Protein AF-A0A314XG17-F1 (afdb_monomer)

Foldseek 3Di:
DVPVVVVVVVVVVVVVVVVVVVVVVVVVVVVCVVVPDPVVVVLVVLLQQFEPDDPVFAADHLVVLLVLQQVLLLQLVVQLVVVVVPPVVCVVVDPVVSVVSNVVSVVVSQVVQCVVCVRGSHNGHDLDLVSNVVSCVVPPDNSVVSSVSSVVSNVVSD

InterPro domains:
  IPR000425 Major intrinsic protein [PF00230] (53-156)
  IPR000425 Major intrinsic protein [PR00783] (68-86)
  IPR000425 Major intrinsic protein [PR00783] (109-131)
  IPR000425 Major intrinsic protein [PR00783] (148-158)
  IPR023271 Aquaporin-like [G3DSA:1.20.1080.10] (22-158)
  IPR023271 Aquaporin-like [SSF81338] (53-157)

Structure (mmCIF, N/CA/C/O backbone):
data_AF-A0A314XG17-F1
#
_entry.id   AF-A0A314XG17-F1
#
loop_
_atom_site.group_PDB
_atom_site.id
_atom_site.type_symbol
_atom_site.label_atom_id
_atom_site.label_alt_id
_atom_site.label_comp_id
_atom_site.label_asym_id
_atom_site.label_entity_id
_atom_site.label_seq_id
_atom_site.pdbx_PDB_ins_code
_atom_site.Cartn_x
_atom_site.Cartn_y
_atom_site.Cartn_z
_atom_site.occupancy
_atom_site.B_iso_or_equiv
_atom_site.auth_seq_id
_atom_site.auth_comp_id
_atom_site.auth_asym_id
_atom_site.auth_atom_id
_atom_site.pdbx_PDB_model_num
ATOM 1 N N . MET A 1 1 ? -15.226 54.370 8.246 1.00 57.72 1 MET A N 1
ATOM 2 C CA . MET A 1 1 ? -13.872 54.379 7.626 1.00 57.72 1 MET A CA 1
ATOM 3 C C . MET A 1 1 ? -12.882 53.349 8.201 1.00 57.72 1 MET A C 1
ATOM 5 O O . MET A 1 1 ? -11.879 53.094 7.543 1.00 57.72 1 MET A O 1
ATOM 9 N N . GLY A 1 2 ? -13.112 52.751 9.382 1.00 61.50 2 GLY A N 1
ATOM 10 C CA . GLY A 1 2 ? -12.204 51.736 9.958 1.00 61.50 2 GLY A CA 1
ATOM 11 C C . GLY A 1 2 ? -12.336 50.327 9.358 1.00 61.50 2 GLY A C 1
ATOM 12 O O . GLY A 1 2 ? -11.349 49.608 9.240 1.00 61.50 2 GLY A O 1
ATOM 13 N N . GLU A 1 3 ? -13.529 49.954 8.896 1.00 59.06 3 GLU A N 1
ATOM 14 C CA . GLU A 1 3 ? -13.837 48.573 8.493 1.00 59.06 3 GLU A CA 1
ATOM 15 C C . GLU A 1 3 ? -13.207 48.143 7.154 1.00 59.06 3 GLU A C 1
ATOM 17 O O . GLU A 1 3 ? -12.687 47.032 7.040 1.00 59.06 3 GLU A O 1
ATOM 22 N N . CYS A 1 4 ? -13.118 49.048 6.167 1.00 58.78 4 CYS A N 1
ATOM 23 C CA . CYS A 1 4 ? -12.371 48.790 4.925 1.00 58.78 4 CYS A CA 1
ATOM 24 C C . CYS A 1 4 ? -10.863 48.617 5.160 1.00 58.78 4 CYS A C 1
ATOM 26 O O . CYS A 1 4 ? -10.203 47.883 4.425 1.00 58.78 4 CYS A O 1
ATOM 28 N N . ARG A 1 5 ? -10.306 49.267 6.191 1.00 63.91 5 ARG A N 1
ATOM 29 C CA . ARG A 1 5 ? -8.872 49.195 6.500 1.00 63.91 5 ARG A CA 1
ATOM 30 C C . ARG A 1 5 ? -8.502 47.835 7.094 1.00 63.91 5 ARG A C 1
ATOM 32 O O . ARG A 1 5 ? -7.506 47.255 6.679 1.00 63.91 5 ARG A O 1
ATOM 39 N N . ASN A 1 6 ? -9.345 47.288 7.973 1.00 64.31 6 ASN A N 1
ATOM 40 C CA . ASN A 1 6 ? -9.143 45.947 8.530 1.00 64.31 6 ASN A CA 1
ATOM 41 C C . ASN A 1 6 ? -9.296 44.846 7.477 1.00 64.31 6 ASN A C 1
ATOM 43 O O . ASN A 1 6 ? -8.467 43.940 7.432 1.00 64.31 6 ASN A O 1
ATOM 47 N N . LYS A 1 7 ? -10.279 44.944 6.570 1.00 68.50 7 LYS A N 1
ATOM 48 C CA . LYS A 1 7 ? -10.400 43.972 5.469 1.00 68.50 7 LYS A CA 1
ATOM 49 C C . LYS A 1 7 ? -9.157 43.984 4.573 1.00 68.50 7 LYS A C 1
ATOM 51 O O . LYS A 1 7 ? -8.626 42.920 4.280 1.00 68.50 7 LYS A O 1
ATOM 56 N N . ALA A 1 8 ? -8.625 45.156 4.224 1.00 69.81 8 ALA A N 1
ATOM 57 C CA . ALA A 1 8 ? -7.402 45.260 3.423 1.00 69.81 8 ALA A CA 1
ATOM 58 C C . ALA A 1 8 ? -6.159 44.660 4.117 1.00 69.81 8 ALA A C 1
ATOM 60 O O . ALA A 1 8 ? -5.313 44.062 3.452 1.00 69.81 8 ALA A O 1
ATOM 61 N N . VAL A 1 9 ? -6.053 44.781 5.446 1.00 72.81 9 VAL A N 1
ATOM 62 C CA . VAL A 1 9 ? -4.971 44.156 6.229 1.00 72.81 9 VAL A CA 1
ATOM 63 C C . VAL A 1 9 ? -5.108 42.632 6.246 1.00 72.81 9 VAL A C 1
ATOM 65 O O . VAL A 1 9 ? -4.115 41.948 6.019 1.00 72.81 9 VAL A O 1
ATOM 68 N N . HIS A 1 10 ? -6.318 42.093 6.425 1.00 70.56 10 HIS A N 1
ATOM 69 C CA . HIS A 1 10 ? -6.558 40.645 6.365 1.00 70.56 10 HIS A CA 1
ATOM 70 C C . HIS A 1 10 ? -6.290 40.053 4.976 1.00 70.56 10 HIS A C 1
ATOM 72 O O . HIS A 1 10 ? -5.656 39.005 4.882 1.00 70.56 10 HIS A O 1
ATOM 78 N N . TYR A 1 11 ? -6.692 40.742 3.903 1.00 70.12 11 TYR A N 1
ATOM 79 C CA . TYR A 1 11 ? -6.377 40.323 2.533 1.00 70.12 11 TYR A CA 1
ATOM 80 C C . TYR A 1 11 ? -4.865 40.316 2.274 1.00 70.12 11 TYR A C 1
ATOM 82 O O . TYR A 1 11 ? -4.337 39.335 1.755 1.00 70.12 11 TYR A O 1
ATOM 90 N N . ARG A 1 12 ? -4.138 41.355 2.710 1.00 74.75 12 ARG A N 1
ATOM 91 C CA . ARG A 1 12 ? -2.673 41.381 2.588 1.00 74.75 12 ARG A CA 1
ATOM 92 C C . ARG A 1 12 ? -1.973 40.331 3.442 1.00 74.75 12 ARG A C 1
ATOM 94 O O . ARG A 1 12 ? -0.972 39.786 2.989 1.00 74.75 12 ARG A O 1
ATOM 101 N N . LEU A 1 13 ? -2.477 40.027 4.639 1.00 78.31 13 LEU A N 1
ATOM 102 C CA . LEU A 1 13 ? -1.941 38.927 5.442 1.00 78.31 13 LEU A CA 1
ATOM 103 C C . LEU A 1 13 ? -2.142 37.580 4.739 1.00 78.31 13 LEU A C 1
ATOM 105 O O . LEU A 1 13 ? -1.210 36.786 4.708 1.00 78.31 13 LEU A O 1
ATOM 109 N N . GLY A 1 14 ? -3.315 37.349 4.141 1.00 76.44 14 GLY A N 1
ATOM 110 C CA . GLY A 1 14 ? -3.610 36.134 3.381 1.00 76.44 14 GLY A CA 1
ATOM 111 C C . GLY A 1 14 ? -2.697 35.956 2.167 1.00 76.44 14 GLY A C 1
ATOM 112 O O . GLY A 1 14 ? -2.118 34.890 1.991 1.00 76.44 14 GLY A O 1
ATOM 113 N N . GLU A 1 15 ? -2.483 37.006 1.369 1.00 78.19 15 GLU A N 1
ATOM 114 C CA . GLU A 1 15 ? -1.559 36.932 0.227 1.00 78.19 15 GLU A CA 1
ATOM 115 C C . GLU A 1 15 ? -0.105 36.697 0.647 1.00 78.19 15 GLU A C 1
ATOM 117 O O . GLU A 1 15 ? 0.629 35.970 -0.023 1.00 78.19 15 GLU A O 1
ATOM 122 N N . VAL A 1 16 ? 0.324 37.297 1.762 1.00 79.38 16 VAL A N 1
ATOM 123 C CA . VAL A 1 16 ? 1.654 37.052 2.328 1.00 79.38 16 VAL A CA 1
ATOM 124 C C . VAL A 1 16 ? 1.761 35.603 2.798 1.00 79.38 16 VAL A C 1
ATOM 126 O O . VAL A 1 16 ? 2.738 34.947 2.450 1.00 79.38 16 VAL A O 1
ATOM 129 N N . LEU A 1 17 ? 0.754 35.079 3.500 1.00 81.62 17 LEU A N 1
ATOM 130 C CA . LEU A 1 17 ? 0.714 33.694 3.973 1.00 81.62 17 LEU A CA 1
ATOM 131 C C . LEU A 1 17 ? 0.808 32.697 2.809 1.00 81.62 17 LEU A C 1
ATOM 133 O O . LEU A 1 17 ? 1.701 31.857 2.798 1.00 81.62 17 LEU A O 1
ATOM 137 N N . VAL A 1 18 ? -0.022 32.865 1.776 1.00 80.31 18 VAL A N 1
ATOM 138 C CA . VAL A 1 18 ? -0.019 32.010 0.577 1.00 80.31 18 VAL A CA 1
ATOM 139 C C . VAL A 1 18 ? 1.314 32.110 -0.170 1.00 80.31 18 VAL A C 1
ATOM 141 O O . VAL A 1 18 ? 1.832 31.121 -0.687 1.00 80.31 18 VAL A O 1
ATOM 144 N N . ARG A 1 19 ? 1.927 33.298 -0.221 1.00 85.88 19 ARG A N 1
ATOM 145 C CA . ARG A 1 19 ? 3.251 33.470 -0.830 1.00 85.88 19 ARG A CA 1
ATOM 146 C C . ARG A 1 19 ? 4.352 32.771 -0.030 1.00 85.88 19 ARG A C 1
ATOM 148 O O . ARG A 1 19 ? 5.254 32.212 -0.649 1.00 85.88 19 ARG A O 1
ATOM 155 N N . TRP A 1 20 ? 4.263 32.754 1.299 1.00 79.56 20 TRP A N 1
ATOM 156 C CA . TRP A 1 20 ? 5.165 31.984 2.158 1.00 79.56 20 TRP A CA 1
ATOM 157 C C . TRP A 1 20 ? 4.967 30.478 2.001 1.00 79.56 20 TRP A C 1
ATOM 159 O O . TRP A 1 20 ? 5.954 29.772 1.829 1.00 79.56 20 TRP A O 1
ATOM 169 N N . GLU A 1 21 ? 3.731 29.982 1.967 1.00 86.25 21 GLU A N 1
ATOM 170 C CA . GLU A 1 21 ? 3.447 28.558 1.730 1.00 86.25 21 GLU A CA 1
ATOM 171 C C . GLU A 1 21 ? 4.006 28.091 0.381 1.00 86.25 21 GLU A C 1
ATOM 173 O O . GLU A 1 21 ? 4.706 27.081 0.305 1.00 86.25 21 GLU A O 1
ATOM 178 N N . ASN A 1 22 ? 3.799 28.881 -0.676 1.00 83.50 22 ASN A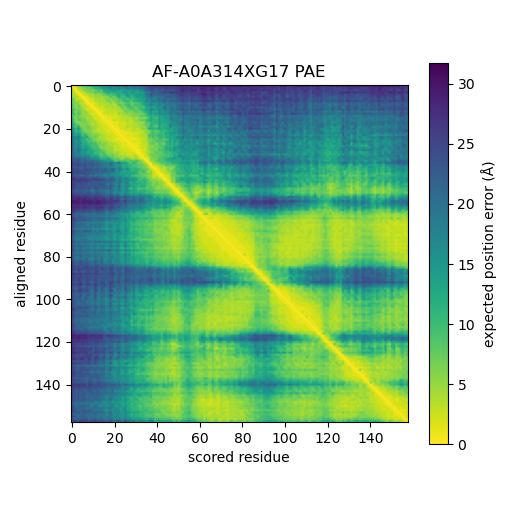 N 1
ATOM 179 C CA . ASN A 1 22 ? 4.333 28.588 -2.005 1.00 83.50 22 ASN A CA 1
ATOM 180 C C . ASN A 1 22 ? 5.867 28.673 -2.062 1.00 83.50 22 ASN A C 1
ATOM 182 O O . ASN A 1 22 ? 6.508 27.888 -2.762 1.00 83.50 22 ASN A O 1
ATOM 186 N N . ALA A 1 23 ? 6.476 29.617 -1.342 1.00 86.56 23 ALA A N 1
ATOM 187 C CA . ALA A 1 23 ? 7.928 29.738 -1.265 1.00 86.56 23 ALA A CA 1
ATOM 188 C C . ALA A 1 23 ? 8.549 28.554 -0.514 1.00 86.56 23 ALA A C 1
ATOM 190 O O . ALA A 1 23 ? 9.529 27.985 -0.991 1.00 86.56 23 ALA A O 1
ATOM 191 N N . LEU A 1 24 ? 7.946 28.144 0.605 1.00 89.00 24 LEU A N 1
ATOM 192 C CA . LEU A 1 24 ? 8.356 26.966 1.361 1.00 89.00 24 LEU A CA 1
ATOM 193 C C . LEU A 1 24 ? 8.219 25.708 0.505 1.00 89.00 24 LEU A C 1
ATOM 195 O O . LEU A 1 24 ? 9.186 24.968 0.387 1.00 89.00 24 LEU A O 1
ATOM 199 N N . ALA A 1 25 ? 7.085 25.500 -0.170 1.00 82.19 25 ALA A N 1
ATOM 200 C CA . ALA A 1 25 ? 6.884 24.355 -1.060 1.00 82.19 25 ALA A CA 1
ATOM 201 C C . ALA A 1 25 ? 7.957 24.270 -2.160 1.00 82.19 25 ALA A C 1
ATOM 203 O O . ALA A 1 25 ? 8.502 23.200 -2.420 1.00 82.19 25 ALA A O 1
ATOM 204 N N . ARG A 1 26 ? 8.320 25.405 -2.771 1.00 86.06 26 ARG A N 1
ATOM 205 C CA . ARG A 1 26 ? 9.393 25.464 -3.777 1.00 86.06 26 ARG A CA 1
ATOM 206 C C . ARG A 1 26 ? 10.763 25.152 -3.190 1.00 86.06 26 ARG A C 1
ATOM 208 O O . ARG A 1 26 ? 11.532 24.427 -3.816 1.00 86.06 26 ARG A O 1
ATOM 215 N N . LEU A 1 27 ? 11.060 25.676 -2.001 1.00 89.75 27 LEU A N 1
ATOM 216 C CA . LEU A 1 27 ? 12.308 25.382 -1.302 1.00 89.75 27 LEU A CA 1
ATOM 217 C C . LEU A 1 27 ? 12.402 23.895 -0.950 1.00 89.75 27 LEU A C 1
ATOM 219 O O . LEU A 1 27 ? 13.446 23.292 -1.162 1.00 89.75 27 LEU A O 1
ATOM 223 N N . TRP A 1 28 ? 11.305 23.299 -0.479 1.00 78.81 28 TRP A N 1
ATOM 224 C CA . TRP A 1 28 ? 11.221 21.876 -0.165 1.00 78.81 28 TRP A CA 1
ATOM 225 C C . TRP A 1 28 ? 11.464 20.998 -1.391 1.00 78.81 28 TRP A C 1
ATOM 227 O O . TRP A 1 28 ? 12.253 20.065 -1.310 1.00 78.81 28 TRP A O 1
ATOM 237 N N . VAL A 1 29 ? 10.852 21.312 -2.537 1.00 81.06 29 VAL A N 1
ATOM 238 C CA . VAL A 1 29 ? 11.076 20.567 -3.789 1.00 81.06 29 VAL A CA 1
ATOM 239 C C . VAL A 1 29 ? 12.539 20.652 -4.222 1.00 81.06 29 VAL A C 1
ATOM 241 O O . VAL A 1 29 ? 13.145 19.633 -4.542 1.00 81.06 29 VAL A O 1
ATOM 244 N N . LEU A 1 30 ? 13.134 21.846 -4.178 1.00 82.44 30 LEU A N 1
ATOM 245 C CA . LEU A 1 30 ? 14.546 22.031 -4.519 1.00 82.44 30 LEU A CA 1
ATOM 246 C C . LEU A 1 30 ? 15.470 21.277 -3.558 1.00 82.44 30 LEU A C 1
ATOM 248 O O . LEU A 1 30 ? 16.426 20.658 -4.010 1.00 82.44 30 LEU A O 1
ATOM 252 N N . LEU A 1 31 ? 15.163 21.283 -2.258 1.00 81.19 31 LEU A N 1
ATO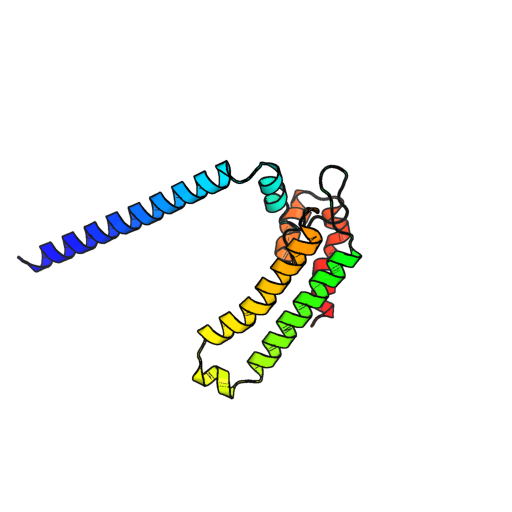M 253 C CA . LEU A 1 31 ? 15.917 20.549 -1.243 1.00 81.19 31 LEU A CA 1
ATOM 254 C C . LEU A 1 31 ? 15.826 19.031 -1.454 1.00 81.19 31 LEU A C 1
ATOM 256 O O . LEU A 1 31 ? 16.809 18.319 -1.285 1.00 81.19 31 LEU A O 1
ATOM 260 N N . ILE A 1 32 ? 14.654 18.527 -1.845 1.00 75.12 32 ILE A N 1
ATOM 261 C CA . ILE A 1 32 ? 14.477 17.113 -2.176 1.00 75.12 32 ILE A CA 1
ATOM 262 C C . ILE A 1 32 ? 15.325 16.768 -3.399 1.00 75.12 32 ILE A C 1
ATOM 264 O O . ILE A 1 32 ? 16.086 15.818 -3.328 1.00 75.12 32 ILE A O 1
ATOM 268 N N . HIS A 1 33 ? 15.289 17.554 -4.476 1.00 72.12 33 HIS A N 1
ATOM 269 C CA . HIS A 1 33 ? 16.107 17.266 -5.661 1.00 72.12 33 HIS A CA 1
ATOM 270 C C . HIS A 1 33 ? 17.620 17.373 -5.417 1.00 72.12 33 HIS A C 1
ATOM 272 O O . HIS A 1 33 ? 18.387 16.699 -6.097 1.00 72.12 33 HIS A O 1
ATOM 278 N N . THR A 1 34 ? 18.077 18.194 -4.467 1.00 77.88 34 THR A N 1
ATOM 279 C CA . THR A 1 34 ? 19.511 18.284 -4.141 1.00 77.88 34 THR A CA 1
ATOM 280 C C . THR A 1 34 ? 19.983 17.182 -3.194 1.00 77.88 34 THR A C 1
ATOM 282 O O . THR A 1 34 ? 21.149 16.797 -3.257 1.00 77.88 34 THR A O 1
ATOM 285 N N . LEU A 1 35 ? 19.108 16.673 -2.320 1.00 72.56 35 LEU A N 1
ATOM 286 C CA . LEU A 1 35 ? 19.426 15.609 -1.361 1.00 72.56 35 LEU A CA 1
ATOM 287 C C . LEU A 1 35 ? 19.134 14.198 -1.897 1.00 72.56 35 LEU A C 1
ATOM 289 O O . LEU A 1 35 ? 19.723 13.228 -1.421 1.00 72.56 35 LEU A O 1
ATOM 293 N N . LEU A 1 36 ? 18.222 14.068 -2.861 1.00 68.38 36 LEU A N 1
ATOM 294 C CA . LEU A 1 36 ? 17.766 12.799 -3.416 1.00 68.38 36 LEU A CA 1
ATOM 295 C C . LEU A 1 36 ? 18.582 12.456 -4.671 1.00 68.38 36 LEU A C 1
ATOM 297 O O . LEU A 1 36 ? 18.447 13.089 -5.713 1.00 68.38 36 LEU A O 1
ATOM 301 N N . SER A 1 37 ? 19.442 11.442 -4.576 1.00 63.56 37 SER A N 1
ATOM 302 C CA . SER A 1 37 ? 20.214 10.932 -5.714 1.00 63.56 37 SER A CA 1
ATOM 303 C C . SER A 1 37 ? 19.305 10.367 -6.819 1.00 63.56 37 SER A C 1
ATOM 305 O O . SER A 1 37 ? 18.218 9.855 -6.540 1.00 63.56 37 SER A O 1
ATOM 307 N N . HIS A 1 38 ? 19.763 10.393 -8.079 1.00 62.66 38 HIS A N 1
ATOM 308 C CA . HIS A 1 38 ? 19.018 9.863 -9.238 1.00 62.66 38 HIS A CA 1
ATOM 309 C C . HIS A 1 38 ? 18.516 8.411 -9.057 1.00 62.66 38 HIS A C 1
ATOM 311 O O . HIS A 1 38 ? 17.495 8.031 -9.634 1.00 62.66 38 HIS A O 1
ATOM 317 N N . ASP A 1 39 ? 19.182 7.607 -8.221 1.00 60.84 39 ASP A N 1
ATOM 318 C CA . ASP A 1 39 ? 18.759 6.245 -7.873 1.00 60.84 39 ASP A CA 1
ATOM 319 C C . ASP A 1 39 ? 17.416 6.185 -7.135 1.00 60.84 39 ASP A C 1
ATOM 321 O O . ASP A 1 39 ? 16.644 5.240 -7.304 1.00 60.84 39 ASP A O 1
ATOM 325 N N . LEU A 1 40 ? 17.116 7.179 -6.301 1.00 65.88 40 LEU A N 1
ATOM 326 C CA . LEU A 1 40 ? 15.862 7.236 -5.556 1.00 65.88 40 LEU A CA 1
ATOM 327 C C . LEU A 1 40 ? 14.717 7.733 -6.442 1.00 65.88 40 LEU A C 1
ATOM 329 O O . LEU A 1 40 ? 13.623 7.180 -6.357 1.00 65.88 40 LEU A O 1
ATOM 333 N N . GLU A 1 41 ? 14.969 8.679 -7.352 1.00 63.25 41 GLU A N 1
ATOM 334 C CA . GLU A 1 41 ? 13.970 9.110 -8.340 1.00 63.25 41 GLU A CA 1
ATOM 335 C C . GLU A 1 41 ? 13.483 7.930 -9.187 1.00 63.25 41 GLU A C 1
ATOM 337 O O . GLU A 1 41 ? 12.277 7.745 -9.339 1.00 63.25 41 GLU A O 1
ATOM 342 N N . GLN A 1 42 ? 14.384 7.062 -9.664 1.00 61.44 42 GLN A N 1
ATOM 343 C CA . GLN A 1 42 ? 13.965 5.860 -10.387 1.00 61.44 42 GLN A CA 1
ATOM 344 C C . GLN A 1 42 ? 13.182 4.889 -9.495 1.00 61.44 42 GLN A C 1
ATOM 346 O O . GLN A 1 42 ? 12.143 4.388 -9.917 1.00 61.44 42 GLN A O 1
ATOM 351 N N . LYS A 1 43 ? 13.601 4.658 -8.246 1.00 62.53 43 LYS A N 1
ATOM 352 C CA . LYS A 1 43 ? 12.865 3.784 -7.311 1.00 62.53 43 LYS A CA 1
ATOM 353 C C . LYS A 1 43 ? 11.434 4.274 -7.055 1.00 62.53 43 LYS A C 1
ATOM 355 O O . LYS A 1 43 ? 10.507 3.463 -7.068 1.00 62.53 43 LYS A O 1
ATOM 360 N N . PHE A 1 44 ? 11.238 5.582 -6.877 1.00 63.66 44 PHE A N 1
ATOM 361 C CA . PHE A 1 44 ? 9.910 6.180 -6.701 1.00 63.66 44 PHE A CA 1
ATOM 362 C C . PHE A 1 44 ? 9.100 6.219 -8.006 1.00 63.66 44 PHE A C 1
ATOM 364 O O . PHE A 1 44 ? 7.898 5.960 -7.969 1.00 63.66 44 PHE A O 1
ATOM 371 N N . LEU A 1 45 ? 9.738 6.437 -9.164 1.00 63.94 45 LEU A N 1
ATOM 372 C CA . LEU A 1 45 ? 9.100 6.341 -10.487 1.00 63.94 45 LEU A CA 1
ATOM 373 C C . LEU A 1 45 ? 8.623 4.916 -10.812 1.00 63.94 45 LEU A C 1
ATOM 375 O O . LEU A 1 45 ? 7.611 4.747 -11.488 1.00 63.94 45 LEU A O 1
ATOM 379 N N . LEU A 1 46 ? 9.312 3.886 -10.309 1.00 63.81 46 LEU A N 1
ATOM 380 C CA . LEU A 1 46 ? 8.874 2.487 -10.387 1.00 63.81 46 LEU A CA 1
ATOM 381 C C . LEU A 1 46 ? 7.834 2.113 -9.312 1.00 63.81 46 LEU A C 1
ATOM 383 O O . LEU A 1 46 ? 7.483 0.939 -9.172 1.00 63.81 46 LEU A O 1
ATOM 387 N N . GLY A 1 47 ? 7.355 3.086 -8.532 1.00 66.69 47 GLY A N 1
ATOM 388 C CA . GLY A 1 47 ? 6.416 2.870 -7.437 1.00 66.69 47 GLY A CA 1
ATOM 389 C C . GLY A 1 47 ? 6.945 1.926 -6.363 1.00 66.69 47 GLY A C 1
ATOM 390 O O . GLY A 1 47 ? 6.148 1.372 -5.628 1.00 66.69 47 GLY A O 1
ATOM 391 N N . GLY A 1 48 ? 8.260 1.703 -6.269 1.00 71.50 48 GLY A N 1
ATOM 392 C CA . GLY A 1 48 ? 8.873 0.880 -5.230 1.00 71.50 48 GLY A CA 1
ATOM 393 C C . GLY A 1 48 ? 8.336 -0.552 -5.128 1.00 71.50 48 GLY A C 1
ATOM 394 O O . GLY A 1 48 ? 8.253 -1.057 -4.013 1.00 71.50 48 GLY A O 1
ATOM 395 N N . CYS A 1 49 ? 7.922 -1.170 -6.239 1.00 74.12 49 CYS A N 1
ATOM 396 C CA . CYS A 1 49 ? 7.378 -2.537 -6.286 1.00 74.12 49 CYS A CA 1
ATOM 397 C C . CYS A 1 49 ? 8.259 -3.484 -7.119 1.00 74.12 49 CYS A C 1
ATOM 399 O O . CYS A 1 49 ? 7.757 -4.331 -7.860 1.00 74.12 49 CYS A O 1
ATOM 401 N N . THR A 1 50 ? 9.582 -3.311 -7.074 1.00 73.06 50 THR A N 1
ATOM 402 C CA . THR A 1 50 ? 10.503 -4.080 -7.920 1.00 73.06 50 THR A CA 1
ATOM 403 C C . THR A 1 50 ? 10.699 -5.500 -7.389 1.00 73.06 50 THR A C 1
ATOM 405 O O . THR A 1 50 ? 11.354 -5.706 -6.366 1.00 73.06 50 THR A O 1
ATOM 408 N N . LEU A 1 51 ? 10.161 -6.479 -8.116 1.00 72.12 51 LEU A N 1
ATOM 409 C CA . LEU A 1 51 ? 10.306 -7.905 -7.831 1.00 72.12 51 LEU A CA 1
ATOM 410 C C . LEU A 1 51 ? 11.317 -8.520 -8.798 1.00 72.12 51 LEU A C 1
ATOM 412 O O . LEU A 1 51 ? 11.244 -8.268 -10.000 1.00 72.12 51 LEU A O 1
ATOM 416 N N . ASN A 1 52 ? 12.240 -9.325 -8.265 1.00 67.75 52 ASN A N 1
ATOM 417 C CA . ASN A 1 52 ? 13.270 -10.036 -9.028 1.00 67.75 52 ASN A CA 1
ATOM 418 C C . ASN A 1 52 ? 14.070 -9.112 -9.978 1.00 67.75 52 ASN A C 1
ATOM 420 O O . ASN A 1 52 ? 13.855 -9.060 -11.192 1.00 67.75 52 ASN A O 1
ATOM 424 N N . GLY A 1 53 ? 14.957 -8.315 -9.383 1.00 62.34 53 GLY A N 1
ATOM 425 C CA . GLY A 1 53 ? 15.668 -7.240 -10.066 1.00 62.34 53 GLY A CA 1
ATOM 426 C C . GLY A 1 53 ? 16.721 -7.736 -11.062 1.00 62.34 53 GLY A C 1
ATOM 427 O O . GLY A 1 53 ? 17.441 -8.702 -10.826 1.00 62.34 53 GLY A O 1
ATOM 428 N N . ASN A 1 54 ? 16.812 -7.062 -12.202 1.00 56.09 54 ASN A N 1
ATOM 429 C CA . ASN A 1 54 ? 17.699 -7.383 -13.314 1.00 56.09 54 ASN A CA 1
ATOM 430 C C . ASN A 1 54 ? 19.000 -6.568 -13.242 1.00 56.09 54 ASN A C 1
ATOM 432 O O . ASN A 1 54 ? 19.172 -5.619 -13.999 1.00 56.09 54 ASN A O 1
ATOM 436 N N . GLY A 1 55 ? 19.903 -6.914 -12.317 1.00 52.38 55 GLY A N 1
ATOM 437 C CA . GLY A 1 55 ? 21.301 -6.436 -12.247 1.00 52.38 55 GLY A CA 1
ATOM 438 C C . GLY A 1 55 ? 21.537 -4.944 -11.941 1.00 52.38 55 GLY A C 1
ATOM 439 O O . GLY A 1 55 ? 22.564 -4.608 -11.369 1.00 52.38 55 GLY A O 1
ATOM 440 N N . VAL A 1 56 ? 20.594 -4.058 -12.276 1.00 52.00 56 VAL A N 1
ATOM 441 C CA . VAL A 1 56 ? 20.636 -2.596 -12.064 1.00 52.00 56 VAL A CA 1
ATOM 442 C C . VAL A 1 56 ? 19.802 -2.186 -10.846 1.00 52.00 56 VAL A C 1
ATOM 444 O O . VAL A 1 56 ? 20.085 -1.194 -10.186 1.00 52.00 56 VAL A O 1
ATOM 447 N N . THR A 1 57 ? 18.784 -2.977 -10.509 1.00 57.22 57 THR A N 1
ATOM 448 C CA . THR A 1 57 ? 18.017 -2.846 -9.268 1.00 57.22 57 THR A CA 1
ATOM 449 C C . THR A 1 57 ? 18.157 -4.154 -8.508 1.00 57.22 57 THR A C 1
ATOM 451 O O . THR A 1 57 ? 17.910 -5.219 -9.067 1.00 57.22 57 THR A O 1
ATOM 454 N N . HIS A 1 58 ? 18.586 -4.111 -7.247 1.00 62.34 58 HIS A N 1
ATOM 455 C CA . HIS A 1 58 ? 18.391 -5.258 -6.366 1.00 62.34 58 HIS A CA 1
ATOM 456 C C . HIS A 1 58 ? 16.878 -5.361 -6.143 1.00 62.34 58 HIS A C 1
ATOM 458 O O . HIS A 1 58 ? 16.256 -4.371 -5.777 1.00 62.34 58 HIS A O 1
ATOM 464 N N . GLY A 1 59 ? 16.263 -6.495 -6.464 1.00 67.88 59 GLY A N 1
ATOM 465 C CA . GLY A 1 59 ? 14.832 -6.715 -6.243 1.00 67.88 59 GLY A CA 1
ATOM 466 C C . GLY A 1 59 ? 14.625 -7.717 -5.121 1.00 67.88 59 GLY A C 1
ATOM 467 O O . GLY A 1 59 ? 15.473 -8.580 -4.898 1.00 67.88 59 GLY A O 1
ATOM 468 N N . ILE A 1 60 ? 13.500 -7.607 -4.423 1.00 76.00 60 ILE A N 1
ATOM 469 C CA . ILE A 1 60 ? 13.112 -8.570 -3.393 1.00 76.00 60 ILE A CA 1
ATOM 470 C C . ILE A 1 60 ? 12.621 -9.877 -4.033 1.00 76.00 60 ILE A C 1
ATOM 472 O O . ILE A 1 60 ? 12.076 -9.882 -5.147 1.00 76.00 60 ILE A O 1
ATOM 476 N N . SER A 1 61 ? 12.829 -10.990 -3.326 1.00 80.62 61 SER A N 1
ATOM 477 C CA . SER A 1 61 ? 12.260 -12.283 -3.697 1.00 80.62 61 SER A CA 1
ATO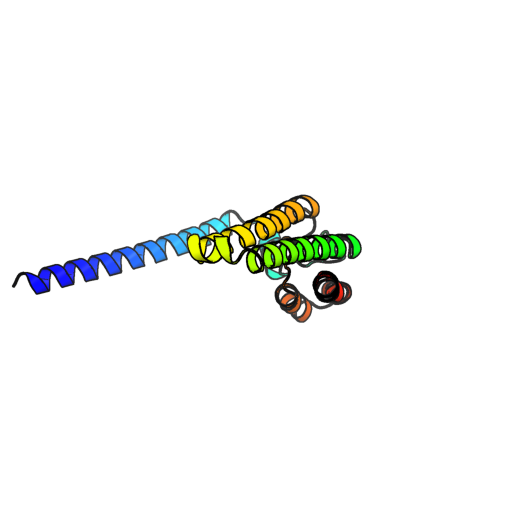M 478 C C . SER A 1 61 ? 10.725 -12.214 -3.661 1.00 80.62 61 SER A C 1
ATOM 480 O O . SER A 1 61 ? 10.166 -11.643 -2.721 1.00 80.62 61 SER A O 1
ATOM 482 N N . PRO A 1 62 ? 10.007 -12.813 -4.629 1.00 78.50 62 PRO A N 1
ATOM 483 C CA . PRO A 1 62 ? 8.543 -12.825 -4.631 1.00 78.50 62 PRO A CA 1
ATOM 484 C C . PRO A 1 62 ? 7.931 -13.403 -3.345 1.00 78.50 62 PRO A C 1
ATOM 486 O O . PRO A 1 62 ? 6.877 -12.943 -2.916 1.00 78.50 62 PRO A O 1
ATOM 489 N N . GLY A 1 63 ? 8.598 -14.382 -2.718 1.00 80.12 63 GLY A N 1
ATOM 490 C CA . GLY A 1 63 ? 8.143 -14.990 -1.463 1.00 80.12 63 GLY A CA 1
ATOM 491 C C . GLY A 1 63 ? 8.234 -14.043 -0.264 1.00 80.12 63 GLY A C 1
ATOM 492 O O . GLY A 1 63 ? 7.291 -13.952 0.518 1.00 80.12 63 GLY A O 1
ATOM 493 N N . ASP A 1 64 ? 9.324 -13.281 -0.160 1.00 80.75 64 ASP A N 1
ATOM 494 C CA . ASP A 1 64 ? 9.497 -12.297 0.915 1.00 80.75 64 ASP A CA 1
ATOM 495 C C . ASP A 1 64 ? 8.527 -11.122 0.741 1.00 80.75 64 ASP A C 1
ATOM 497 O O . ASP A 1 64 ? 7.924 -10.660 1.709 1.00 80.75 64 ASP A O 1
ATOM 501 N N . ALA A 1 65 ? 8.319 -10.675 -0.504 1.00 80.12 65 ALA A N 1
ATOM 502 C CA . ALA A 1 65 ? 7.321 -9.657 -0.824 1.00 80.12 65 ALA A CA 1
ATOM 503 C C . ALA A 1 65 ? 5.899 -10.121 -0.474 1.00 80.12 65 ALA A C 1
ATOM 505 O O . ALA A 1 65 ? 5.125 -9.356 0.098 1.00 80.12 65 ALA A O 1
ATOM 506 N N . PHE A 1 66 ? 5.573 -11.385 -0.761 1.00 85.06 66 PHE A N 1
ATOM 507 C CA . PHE A 1 66 ? 4.291 -11.982 -0.398 1.00 85.06 66 PHE A CA 1
ATOM 508 C C . PHE A 1 66 ? 4.083 -12.002 1.116 1.00 85.06 66 PHE A C 1
ATOM 510 O O . PHE A 1 66 ? 3.034 -11.572 1.590 1.00 85.06 66 PHE A O 1
ATOM 517 N N . LEU A 1 67 ? 5.081 -12.452 1.882 1.00 85.88 67 LEU A N 1
ATOM 518 C CA . LEU A 1 67 ? 4.984 -12.506 3.340 1.00 85.88 67 LEU A CA 1
ATOM 519 C C . LEU A 1 67 ? 4.839 -11.104 3.948 1.00 85.88 67 LEU A C 1
ATOM 521 O O . LEU A 1 67 ? 4.026 -10.910 4.849 1.00 85.88 67 LEU A O 1
ATOM 525 N N . LEU A 1 68 ? 5.592 -10.125 3.439 1.00 83.50 68 LEU A N 1
ATOM 526 C CA . LEU A 1 68 ? 5.510 -8.737 3.893 1.00 83.50 68 LEU A CA 1
ATOM 527 C C . LEU A 1 68 ? 4.127 -8.131 3.638 1.00 83.50 68 LEU A C 1
ATOM 529 O O . LEU A 1 68 ? 3.554 -7.551 4.560 1.00 83.50 68 LEU A O 1
ATOM 533 N N . GLU A 1 69 ? 3.573 -8.279 2.431 1.00 84.62 69 GLU A N 1
ATOM 534 C CA . GLU A 1 69 ? 2.222 -7.799 2.094 1.00 84.62 69 GLU A CA 1
ATOM 535 C C . GLU A 1 69 ? 1.137 -8.544 2.886 1.00 84.62 69 GLU A C 1
ATOM 537 O O . GLU A 1 69 ? 0.202 -7.921 3.378 1.00 84.62 69 GLU A O 1
ATOM 542 N N . PHE A 1 70 ? 1.283 -9.853 3.102 1.00 87.00 70 PHE A N 1
ATOM 543 C CA . PHE A 1 70 ? 0.324 -10.643 3.875 1.00 87.00 70 PHE A CA 1
ATOM 544 C C . PHE A 1 70 ? 0.283 -10.234 5.354 1.00 87.00 70 PHE A C 1
ATOM 546 O O . PHE A 1 70 ? -0.783 -9.935 5.888 1.00 87.00 70 PHE A O 1
ATOM 553 N N . VAL A 1 71 ? 1.440 -10.184 6.027 1.00 86.94 71 VAL A N 1
ATOM 554 C CA . VAL A 1 71 ? 1.518 -9.875 7.467 1.00 86.94 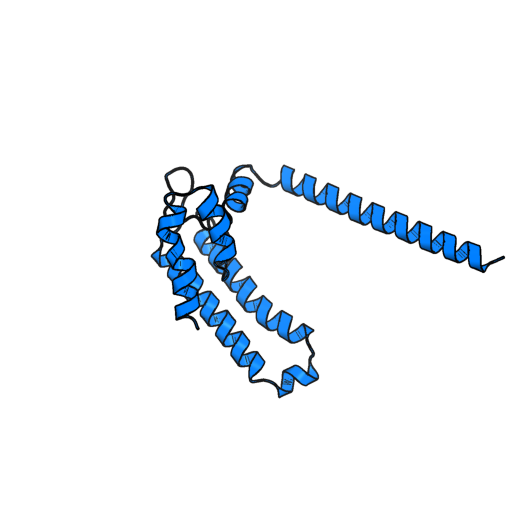71 VAL A CA 1
ATOM 555 C C . VAL A 1 71 ? 1.027 -8.459 7.751 1.00 86.94 71 VAL A C 1
ATOM 557 O O . VAL A 1 71 ? 0.287 -8.229 8.705 1.00 86.94 71 VAL A O 1
ATOM 560 N N . SER A 1 72 ? 1.419 -7.499 6.920 1.00 84.19 72 SER A N 1
ATOM 561 C CA . SER A 1 72 ? 0.995 -6.107 7.073 1.00 84.19 72 SER A CA 1
ATOM 562 C C . SER A 1 72 ? -0.494 -5.903 6.775 1.00 84.19 72 SER A C 1
ATOM 564 O O . SER A 1 72 ? -1.153 -5.186 7.530 1.00 84.19 72 SER A O 1
ATOM 566 N N . ALA A 1 73 ? -1.047 -6.560 5.747 1.00 86.81 73 ALA A N 1
ATOM 567 C CA . ALA A 1 73 ? -2.478 -6.527 5.452 1.00 86.81 73 ALA A CA 1
ATOM 568 C C . ALA A 1 73 ? -3.280 -7.135 6.605 1.00 86.81 73 ALA A C 1
ATOM 570 O O . ALA A 1 73 ? -4.239 -6.528 7.079 1.00 86.81 73 ALA A O 1
ATOM 571 N N . PHE A 1 74 ? -2.830 -8.282 7.119 1.00 87.38 74 PHE A N 1
ATOM 572 C CA . PHE A 1 74 ? -3.454 -8.960 8.249 1.00 87.38 74 PHE A CA 1
ATOM 573 C C . PHE A 1 74 ? -3.451 -8.087 9.508 1.00 87.38 74 PHE A C 1
ATOM 575 O O . PHE A 1 74 ? -4.482 -7.942 10.156 1.00 87.38 74 PHE A O 1
ATOM 582 N N . LEU A 1 75 ? -2.323 -7.450 9.843 1.00 87.06 75 LEU A N 1
ATOM 583 C CA . LEU A 1 75 ? -2.236 -6.550 10.997 1.00 87.06 75 LEU A CA 1
ATOM 584 C C . LEU A 1 75 ? -3.150 -5.329 10.843 1.00 87.06 75 LEU A C 1
ATOM 586 O O . LEU A 1 75 ? -3.822 -4.945 11.801 1.00 87.06 75 LEU A O 1
ATOM 590 N N . LEU A 1 76 ? -3.203 -4.729 9.651 1.00 86.19 76 LEU A N 1
ATOM 591 C CA . LEU A 1 76 ? -4.065 -3.578 9.390 1.00 86.19 76 LEU A CA 1
ATOM 592 C C . LEU A 1 76 ? -5.548 -3.953 9.496 1.00 86.19 76 LEU A C 1
ATOM 594 O O . LEU A 1 76 ? -6.320 -3.217 10.112 1.00 86.19 76 LEU A O 1
ATOM 598 N N . LEU A 1 77 ? -5.941 -5.112 8.963 1.00 87.62 77 LEU A N 1
ATOM 599 C CA . LEU A 1 77 ? -7.305 -5.626 9.072 1.00 87.62 77 LEU A CA 1
ATOM 600 C C . LEU A 1 77 ? -7.656 -6.024 10.503 1.00 87.62 77 LEU A C 1
ATOM 602 O O . LEU A 1 77 ? -8.719 -5.648 10.989 1.00 87.62 77 LEU A O 1
ATOM 606 N N . PHE A 1 78 ? -6.761 -6.706 11.215 1.00 87.31 78 PHE A N 1
ATOM 607 C CA . PHE A 1 78 ? -6.959 -7.083 12.612 1.00 87.31 78 PHE A CA 1
ATOM 608 C C . PHE A 1 78 ? -7.187 -5.853 13.499 1.00 87.31 78 PHE A C 1
ATOM 610 O O . PHE A 1 78 ? -8.142 -5.812 14.280 1.00 87.31 78 PHE A O 1
ATOM 617 N N . VAL A 1 79 ? -6.361 -4.813 13.345 1.00 86.19 79 VAL A N 1
ATOM 618 C CA . VAL A 1 79 ? -6.535 -3.544 14.066 1.00 86.19 79 VAL A CA 1
ATOM 619 C C . VAL A 1 79 ? -7.816 -2.838 13.621 1.00 86.19 79 VAL A C 1
ATOM 621 O O . VAL A 1 79 ? -8.578 -2.382 14.471 1.00 86.19 79 VAL A O 1
ATOM 624 N N . GLY A 1 80 ? -8.108 -2.799 12.319 1.00 86.12 80 GLY A N 1
ATOM 625 C CA . GLY A 1 80 ? -9.334 -2.205 11.782 1.00 86.12 80 GLY A CA 1
ATOM 626 C C . GLY A 1 80 ? -10.602 -2.852 12.343 1.00 86.12 80 GLY A C 1
ATOM 627 O O . GLY A 1 80 ? -11.510 -2.153 12.790 1.00 86.12 80 GLY A O 1
ATOM 628 N N . ILE A 1 81 ? -10.638 -4.183 12.402 1.00 86.44 81 ILE A N 1
ATOM 629 C CA . ILE A 1 81 ? -11.733 -4.963 12.981 1.00 86.44 81 ILE A CA 1
ATOM 630 C C . ILE A 1 81 ? -11.838 -4.700 14.486 1.00 86.44 81 ILE A C 1
ATOM 632 O O . ILE A 1 81 ? -12.928 -4.430 14.989 1.00 86.44 81 ILE A O 1
ATOM 636 N N . THR A 1 82 ? -10.714 -4.710 15.206 1.00 84.38 82 THR A N 1
ATOM 637 C CA . THR A 1 82 ? -10.684 -4.429 16.651 1.00 84.38 82 THR A CA 1
ATOM 638 C C . THR A 1 82 ? -11.260 -3.043 16.958 1.00 84.38 82 THR A C 1
ATOM 640 O O . THR A 1 82 ? -12.101 -2.900 17.845 1.00 84.38 82 THR A O 1
ATOM 643 N N . VAL A 1 83 ? -10.887 -2.029 16.172 1.00 80.56 83 VAL A N 1
ATOM 644 C CA . VAL A 1 83 ? -11.428 -0.667 16.286 1.00 80.56 83 VAL A CA 1
ATOM 645 C C . VAL A 1 83 ? -12.913 -0.616 15.905 1.00 80.56 83 VAL A C 1
ATOM 647 O O . VAL A 1 83 ? -13.685 0.090 16.552 1.00 80.56 83 VAL A O 1
ATOM 650 N N . ALA A 1 84 ? -13.346 -1.380 14.898 1.00 80.25 84 ALA A N 1
ATOM 651 C CA . ALA A 1 84 ? -14.748 -1.441 14.481 1.00 80.25 84 ALA A CA 1
ATOM 652 C C . ALA A 1 84 ? -15.663 -2.095 15.535 1.00 80.25 84 ALA A C 1
ATOM 654 O O . ALA A 1 84 ? -16.829 -1.704 15.677 1.00 80.25 84 ALA A O 1
ATOM 655 N N . PHE A 1 85 ? -15.153 -3.079 16.283 1.00 80.88 85 PHE A N 1
ATOM 656 C CA . PHE A 1 85 ? -15.883 -3.724 17.375 1.00 80.88 85 PHE A CA 1
ATOM 657 C C . PHE A 1 85 ? -15.850 -2.915 18.678 1.00 80.88 85 PHE A C 1
ATOM 659 O O . PHE A 1 85 ? -16.827 -2.963 19.431 1.00 80.88 85 PHE A O 1
ATOM 666 N N . ASP A 1 86 ? -14.826 -2.089 18.916 1.00 75.31 86 ASP A N 1
ATOM 667 C CA . ASP A 1 86 ? -14.784 -1.159 20.053 1.00 75.31 86 ASP A CA 1
ATOM 668 C C . ASP A 1 86 ? -15.590 0.132 19.792 1.00 75.31 86 ASP A C 1
ATOM 670 O O . ASP A 1 86 ? -15.110 1.272 19.815 1.00 75.31 86 ASP A O 1
ATOM 674 N N . LYS A 1 87 ? -16.895 -0.053 19.562 1.00 62.91 87 LYS A N 1
ATOM 675 C CA . LYS A 1 87 ? -17.861 1.039 19.346 1.00 62.91 87 LYS A CA 1
ATOM 676 C C . LYS A 1 87 ? -18.012 1.938 20.574 1.00 62.91 87 LYS A C 1
ATOM 678 O O . LYS A 1 87 ? -18.481 3.070 20.442 1.00 62.91 87 LYS A O 1
ATOM 683 N N . LYS A 1 88 ? -17.662 1.431 21.764 1.00 63.66 88 LYS A N 1
ATOM 684 C CA . LYS A 1 88 ? -17.824 2.137 23.039 1.00 63.66 88 LYS A CA 1
ATOM 685 C C . LYS A 1 88 ? -16.754 3.216 23.196 1.00 63.66 88 LYS A C 1
ATOM 687 O O . LYS A 1 88 ? -17.110 4.352 23.484 1.00 63.66 88 LYS A O 1
ATOM 692 N N . ARG A 1 89 ? -15.486 2.905 22.895 1.00 56.81 89 ARG A N 1
ATOM 693 C CA . ARG A 1 89 ? -14.410 3.907 22.829 1.00 56.81 89 ARG A CA 1
ATOM 694 C C . ARG A 1 89 ? -14.560 4.825 21.619 1.00 56.81 89 ARG 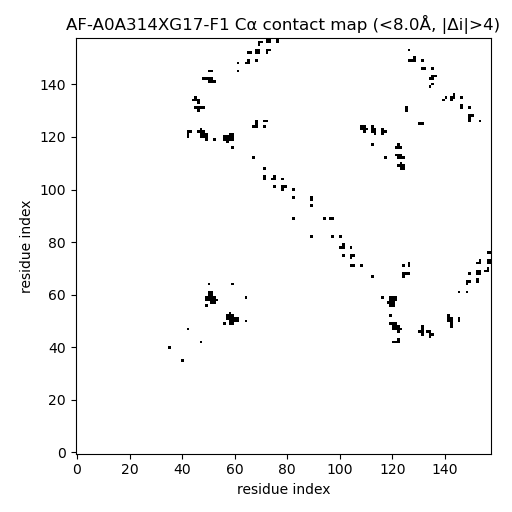A C 1
ATOM 696 O O . ARG A 1 89 ? -14.447 6.032 21.777 1.00 56.81 89 ARG A O 1
ATOM 703 N N . SER A 1 90 ? -14.875 4.303 20.430 1.00 57.66 90 SER A N 1
ATOM 704 C CA . SER A 1 90 ? -14.934 5.109 19.194 1.00 57.66 90 SER A CA 1
ATOM 705 C C . SER A 1 90 ? -15.888 6.317 19.278 1.00 57.66 90 SER A C 1
ATOM 707 O O . SER A 1 90 ? -15.572 7.389 18.759 1.00 57.66 90 SER A O 1
ATOM 709 N N . LYS A 1 91 ? -17.015 6.184 19.992 1.00 59.00 91 LYS A N 1
ATOM 710 C CA . LYS A 1 91 ? -17.961 7.292 20.210 1.00 59.00 91 LYS A CA 1
ATOM 711 C C . LYS A 1 91 ? -17.457 8.368 21.176 1.00 59.00 91 LYS A C 1
ATOM 713 O O . LYS A 1 91 ? -17.854 9.517 21.027 1.00 59.00 91 LYS A O 1
ATOM 718 N N . GLU A 1 92 ? -16.611 8.012 22.139 1.00 63.19 92 GLU A N 1
ATOM 719 C CA . GLU A 1 92 ? -16.062 8.950 23.128 1.00 63.19 92 GLU A CA 1
ATOM 720 C C . GLU A 1 92 ? -14.791 9.657 22.638 1.00 63.19 92 GLU A C 1
ATOM 722 O O . GLU A 1 92 ? -14.579 10.815 22.985 1.00 63.19 92 GLU A O 1
ATOM 727 N N . VAL A 1 93 ? -13.955 8.998 21.821 1.00 59.56 93 VAL A N 1
ATOM 728 C CA . VAL A 1 93 ? -12.643 9.542 21.399 1.00 59.56 93 VAL A CA 1
ATOM 729 C C . VAL A 1 93 ? -12.635 10.180 19.999 1.00 59.56 93 VAL A C 1
ATOM 731 O O . VAL A 1 93 ? -11.667 10.844 19.629 1.00 59.56 93 VAL A O 1
ATOM 734 N N . GLY A 1 94 ? -13.717 10.035 19.226 1.00 68.56 94 GLY A N 1
ATOM 735 C CA . GLY A 1 94 ? -13.894 10.690 17.927 1.00 68.56 94 GLY A CA 1
ATOM 736 C C . GLY A 1 94 ? -13.027 10.133 16.785 1.00 68.56 94 GLY A C 1
ATOM 737 O O . GLY A 1 94 ? -12.132 9.307 16.972 1.00 68.56 94 GLY A O 1
ATOM 738 N N . LEU A 1 95 ? -13.292 10.626 15.567 1.00 70.38 95 LEU A N 1
ATOM 739 C CA . LEU A 1 95 ? -12.583 10.269 14.326 1.00 70.38 95 LEU A CA 1
ATOM 740 C C . LEU A 1 95 ? -11.035 10.342 14.409 1.00 70.38 95 LEU A C 1
ATOM 742 O O . LEU A 1 95 ? -10.389 9.473 13.821 1.00 70.38 95 LEU A O 1
ATOM 746 N N . PRO A 1 96 ? -10.410 11.293 15.140 1.00 75.62 96 PRO A N 1
ATOM 747 C CA . PRO A 1 96 ? -8.949 11.397 15.196 1.00 75.62 96 PRO A CA 1
ATOM 748 C C . PRO A 1 96 ? -8.256 10.156 15.771 1.00 75.62 96 PRO A C 1
ATOM 750 O O . PRO A 1 96 ? -7.181 9.779 15.307 1.00 75.62 96 PRO A O 1
ATOM 753 N N . TRP A 1 97 ? -8.872 9.493 16.754 1.00 74.94 97 TRP A N 1
ATOM 754 C CA . TRP A 1 97 ? -8.273 8.325 17.403 1.00 74.94 97 TRP A CA 1
ATOM 755 C C . TRP A 1 97 ? -8.278 7.089 16.501 1.00 74.94 97 TRP A C 1
ATOM 757 O O . TRP A 1 97 ? -7.321 6.316 16.492 1.00 74.94 97 TRP A O 1
ATOM 767 N N . VAL A 1 98 ? -9.321 6.946 15.677 1.00 75.56 98 VAL A N 1
ATOM 768 C CA . VAL A 1 98 ? -9.410 5.890 14.660 1.00 75.56 98 VAL A CA 1
ATOM 769 C C . VAL A 1 98 ? -8.266 6.039 13.657 1.00 75.56 98 VAL A C 1
ATOM 771 O O . VAL A 1 98 ? -7.529 5.086 13.422 1.00 75.56 98 VAL A O 1
ATOM 774 N N . CYS A 1 99 ? -8.039 7.250 13.138 1.00 78.12 99 CYS A N 1
ATOM 775 C CA . CYS A 1 99 ? -6.942 7.507 12.204 1.00 78.12 99 CYS A CA 1
ATOM 776 C C . CYS A 1 99 ? -5.565 7.178 12.802 1.00 78.12 99 CYS A C 1
ATOM 778 O O . CYS A 1 99 ? -4.718 6.637 12.097 1.00 78.12 99 CYS A O 1
ATOM 780 N N . PHE A 1 100 ? -5.347 7.461 14.090 1.00 78.81 100 PHE A N 1
ATOM 781 C CA . PHE A 1 100 ? -4.082 7.163 14.770 1.00 78.81 100 PHE A CA 1
ATOM 782 C C . PHE A 1 100 ? -3.849 5.655 14.958 1.00 78.81 100 PHE A C 1
ATOM 784 O O . PHE A 1 100 ? -2.745 5.154 14.754 1.00 78.81 100 PHE A O 1
ATOM 791 N N . MET A 1 101 ? -4.900 4.910 15.306 1.00 80.06 101 MET A N 1
ATOM 792 C CA . MET A 1 101 ? -4.820 3.457 15.475 1.00 80.06 101 MET A CA 1
ATOM 793 C C . MET A 1 101 ? -4.599 2.725 14.148 1.00 80.06 101 MET A C 1
ATOM 795 O O . MET A 1 101 ? -3.928 1.702 14.148 1.00 80.06 101 MET A O 1
ATOM 799 N N . LEU A 1 102 ? -5.114 3.239 13.024 1.00 81.88 102 LEU A N 1
ATOM 800 C CA . LEU A 1 102 ? -4.831 2.680 11.694 1.00 81.88 102 LEU A CA 1
ATOM 801 C C . LEU A 1 102 ? -3.462 3.106 11.141 1.00 81.88 102 LEU A C 1
ATOM 803 O O . LEU A 1 102 ? -2.807 2.317 10.459 1.00 81.88 102 LEU A O 1
ATOM 807 N N . SER A 1 103 ? -3.001 4.325 11.432 1.00 82.12 103 SER A N 1
ATOM 808 C CA . SER A 1 103 ? -1.710 4.808 10.929 1.00 82.12 103 SER A CA 1
ATOM 809 C C . SER A 1 103 ? -0.516 4.145 11.617 1.00 82.12 103 SER A C 1
ATOM 811 O O . SER A 1 103 ? 0.509 3.942 10.972 1.00 82.12 103 SER A O 1
ATOM 813 N N . ALA A 1 104 ? -0.644 3.751 12.887 1.00 85.12 104 ALA A N 1
ATOM 814 C CA . ALA A 1 104 ? 0.412 3.065 13.630 1.00 85.12 104 ALA A CA 1
ATOM 815 C C . ALA A 1 104 ? 0.866 1.725 12.998 1.00 85.12 104 ALA A C 1
ATOM 817 O O . ALA A 1 104 ? 2.057 1.599 12.702 1.00 85.12 104 ALA A O 1
ATOM 818 N N . PRO A 1 105 ? -0.014 0.733 12.734 1.00 82.62 105 PRO A N 1
ATOM 819 C CA . PRO A 1 105 ? 0.383 -0.520 12.092 1.00 82.62 105 PRO A CA 1
ATOM 820 C C . PRO A 1 105 ? 0.845 -0.306 10.648 1.00 82.62 105 PRO A C 1
ATOM 822 O O . PRO A 1 105 ? 1.783 -0.968 10.210 1.00 82.62 105 PRO A O 1
ATOM 825 N N . MET A 1 106 ? 0.252 0.649 9.924 1.00 84.06 106 MET A N 1
ATOM 826 C CA . MET A 1 106 ? 0.669 0.978 8.560 1.00 84.06 106 MET A CA 1
ATOM 827 C C . MET A 1 106 ? 2.089 1.564 8.530 1.00 84.06 106 MET A C 1
ATOM 829 O O . MET A 1 106 ? 2.937 1.098 7.772 1.00 84.06 106 MET A O 1
ATOM 833 N N . GLY A 1 107 ? 2.381 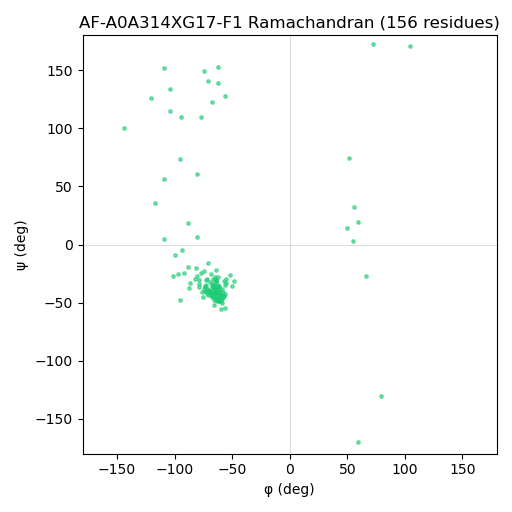2.538 9.396 1.00 82.94 107 GLY A N 1
ATOM 834 C CA . GLY A 1 107 ? 3.706 3.147 9.517 1.00 82.94 107 GLY A CA 1
ATOM 835 C C . GLY A 1 107 ? 4.763 2.152 9.991 1.00 82.94 107 GLY A C 1
ATOM 836 O O . GLY A 1 107 ? 5.866 2.126 9.449 1.00 82.94 107 GLY A O 1
ATOM 837 N N . LEU A 1 108 ? 4.414 1.283 10.944 1.00 83.06 108 LEU A N 1
ATOM 838 C CA . LEU A 1 108 ? 5.305 0.227 11.418 1.00 83.06 108 LEU A CA 1
ATOM 839 C C . LEU A 1 108 ? 5.591 -0.812 10.323 1.00 83.06 108 LEU A C 1
ATOM 841 O O . LEU A 1 108 ? 6.742 -1.202 10.144 1.00 83.06 108 LEU A O 1
ATOM 845 N N . GLY A 1 109 ? 4.574 -1.224 9.561 1.00 82.94 109 GLY A N 1
ATOM 846 C CA . GLY A 1 109 ? 4.722 -2.157 8.443 1.00 82.94 109 GLY A CA 1
ATOM 847 C C . GLY A 1 109 ? 5.632 -1.609 7.346 1.00 82.94 109 GLY A C 1
ATOM 848 O O . GLY A 1 109 ? 6.538 -2.308 6.890 1.00 82.94 109 GLY A O 1
ATOM 849 N N . VAL A 1 110 ? 5.457 -0.334 6.979 1.00 81.75 110 VAL A N 1
ATOM 850 C CA . VAL A 1 110 ? 6.351 0.347 6.035 1.00 81.75 110 VAL A CA 1
ATOM 851 C C . VAL A 1 110 ? 7.762 0.433 6.607 1.00 81.75 110 VAL A C 1
ATOM 853 O O . VAL A 1 110 ? 8.688 0.028 5.919 1.00 81.75 110 VAL A O 1
ATOM 856 N N . PHE A 1 111 ? 7.939 0.861 7.860 1.00 82.62 111 PHE A N 1
ATOM 857 C CA . PHE A 1 111 ? 9.257 1.005 8.487 1.00 82.62 111 PHE A CA 1
ATOM 858 C C . PHE A 1 111 ? 10.037 -0.315 8.549 1.00 82.62 111 PHE A C 1
ATOM 860 O O . PHE A 1 111 ? 11.197 -0.375 8.132 1.00 82.62 111 PHE A O 1
ATOM 867 N N . ILE A 1 112 ? 9.402 -1.390 9.025 1.00 80.75 112 ILE A N 1
ATOM 868 C CA . ILE A 1 112 ? 10.011 -2.724 9.096 1.00 80.75 112 ILE A CA 1
ATOM 869 C C . ILE A 1 112 ? 10.355 -3.208 7.687 1.00 80.75 112 ILE A C 1
ATOM 871 O O . ILE A 1 112 ? 11.480 -3.637 7.437 1.00 80.75 112 ILE A O 1
ATOM 875 N N . SER A 1 113 ? 9.425 -3.0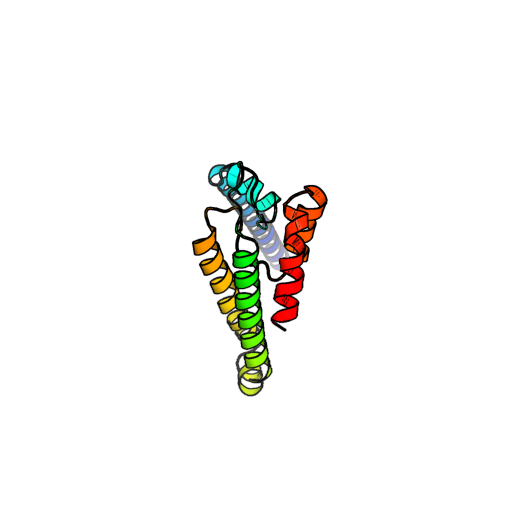72 6.743 1.00 78.75 113 SER A N 1
ATOM 876 C CA . SER A 1 113 ? 9.644 -3.495 5.365 1.00 78.75 113 SER A CA 1
ATOM 877 C C . SER A 1 113 ? 10.760 -2.705 4.681 1.00 78.75 113 SER A C 1
ATOM 879 O O . SER A 1 113 ? 11.621 -3.305 4.053 1.00 78.75 113 SER A O 1
ATOM 881 N N . THR A 1 114 ? 10.835 -1.387 4.854 1.00 75.38 114 THR A N 1
ATOM 882 C CA . THR A 1 114 ? 11.939 -0.579 4.315 1.00 75.38 114 THR A CA 1
ATOM 883 C C . THR A 1 114 ? 13.266 -0.862 5.005 1.00 75.38 114 THR A C 1
ATOM 885 O O . THR A 1 114 ? 14.311 -0.668 4.401 1.00 75.38 114 THR A O 1
ATOM 888 N N . THR A 1 115 ? 13.257 -1.331 6.253 1.00 76.19 115 THR A N 1
ATOM 889 C CA . THR A 1 115 ? 14.488 -1.703 6.965 1.00 76.19 115 THR A CA 1
ATOM 890 C C . THR A 1 115 ? 15.022 -3.045 6.467 1.00 76.19 115 THR A C 1
ATOM 892 O O . THR A 1 115 ? 16.221 -3.191 6.251 1.00 76.19 115 THR A O 1
ATOM 895 N N . ILE A 1 116 ? 14.132 -4.010 6.218 1.00 71.06 116 ILE A N 1
ATOM 896 C CA . ILE A 1 116 ? 14.482 -5.338 5.692 1.00 71.06 116 ILE A CA 1
ATOM 897 C C . ILE A 1 116 ? 14.838 -5.260 4.200 1.00 71.06 116 ILE A C 1
ATOM 899 O O . ILE A 1 116 ? 15.764 -5.924 3.741 1.00 71.06 116 ILE A O 1
ATOM 903 N N . THR A 1 117 ? 14.122 -4.437 3.434 1.00 67.56 117 THR A N 1
ATOM 904 C CA . THR A 1 117 ? 14.211 -4.378 1.967 1.00 67.56 117 THR A CA 1
ATOM 905 C C . THR A 1 117 ? 14.879 -3.103 1.444 1.00 67.56 117 THR A C 1
ATOM 907 O O . THR A 1 117 ? 14.972 -2.909 0.235 1.00 67.56 117 THR A O 1
ATOM 910 N N . GLY A 1 118 ? 15.395 -2.242 2.325 1.00 56.88 118 GLY A N 1
ATOM 911 C CA . GLY A 1 118 ? 15.992 -0.935 2.003 1.00 56.88 118 GLY A CA 1
ATOM 912 C C . GLY A 1 118 ? 17.033 -0.900 0.871 1.00 56.88 118 GLY A C 1
ATOM 913 O O . GLY A 1 118 ? 17.081 0.093 0.141 1.00 56.88 118 GLY A O 1
ATOM 914 N N . PRO A 1 119 ? 17.828 -1.961 0.635 1.00 55.84 119 PRO A N 1
ATOM 915 C CA . PRO A 1 119 ? 18.733 -2.020 -0.515 1.00 55.84 119 PRO A CA 1
ATOM 916 C C . PRO A 1 119 ? 18.032 -2.346 -1.844 1.00 55.84 119 PRO A C 1
ATOM 918 O O . PRO A 1 119 ? 18.534 -2.001 -2.915 1.00 55.84 119 PRO A O 1
ATOM 921 N N . ALA A 1 120 ? 16.878 -3.010 -1.796 1.00 58.31 120 ALA A N 1
ATOM 922 C CA . ALA A 1 120 ? 16.314 -3.767 -2.902 1.00 58.31 120 ALA A CA 1
ATOM 923 C C . ALA A 1 120 ? 15.067 -3.123 -3.526 1.00 58.31 120 ALA A C 1
ATOM 925 O O . ALA A 1 120 ? 14.021 -3.756 -3.565 1.00 58.31 120 ALA A O 1
ATOM 926 N N . GLY A 1 121 ? 15.158 -1.866 -3.988 1.00 60.41 121 GLY A N 1
ATOM 927 C CA . GLY A 1 121 ? 14.170 -1.212 -4.877 1.00 60.41 121 GLY A CA 1
ATOM 928 C C . GLY A 1 121 ? 12.699 -1.180 -4.409 1.00 60.41 121 GLY A C 1
ATOM 929 O O . GLY A 1 121 ? 11.832 -0.663 -5.112 1.00 60.41 121 GLY A O 1
ATOM 930 N N . TYR A 1 122 ? 12.424 -1.693 -3.214 1.00 70.19 122 TYR A N 1
ATOM 931 C CA . TYR A 1 122 ? 11.117 -1.877 -2.618 1.00 70.19 122 TYR A CA 1
ATOM 932 C C . TYR A 1 122 ? 10.929 -0.792 -1.570 1.00 70.19 122 TYR A C 1
ATOM 934 O O . TYR A 1 122 ? 11.664 -0.741 -0.584 1.00 70.19 122 TYR A O 1
ATOM 942 N N . SER A 1 123 ? 9.975 0.112 -1.782 1.00 65.88 123 SER A N 1
ATOM 943 C CA . SER A 1 123 ? 9.804 1.266 -0.885 1.00 65.88 123 SER A CA 1
ATOM 944 C C . SER A 1 123 ? 8.873 0.979 0.302 1.00 65.88 123 SER A C 1
ATOM 946 O O . SER A 1 123 ? 8.366 1.912 0.925 1.00 65.88 123 SER A O 1
ATOM 948 N N . GLY A 1 124 ? 8.649 -0.300 0.606 1.00 71.06 124 GLY A N 1
ATOM 949 C CA . GLY A 1 124 ? 7.763 -0.757 1.668 1.00 71.06 124 GLY A CA 1
ATOM 950 C C . GLY A 1 124 ? 6.439 -1.310 1.150 1.00 71.06 124 GLY A C 1
ATOM 951 O O . GLY A 1 124 ? 6.113 -1.204 -0.034 1.00 71.06 124 GLY A O 1
ATOM 952 N N . VAL A 1 125 ? 5.693 -1.912 2.075 1.00 73.00 125 VAL A N 1
ATOM 953 C CA . VAL A 1 125 ? 4.368 -2.494 1.836 1.00 73.00 125 VAL A CA 1
ATOM 954 C C . VAL A 1 125 ? 3.415 -1.443 1.260 1.00 73.00 125 VAL A C 1
ATOM 956 O O . VAL A 1 125 ? 3.244 -0.366 1.831 1.00 73.00 125 VAL A O 1
ATOM 959 N N . GLY A 1 126 ? 2.775 -1.770 0.138 1.00 68.25 126 GLY A N 1
ATOM 960 C CA . GLY A 1 126 ? 1.810 -0.904 -0.524 1.00 68.25 126 GLY A CA 1
ATOM 961 C C . GLY A 1 126 ? 0.381 -1.063 -0.011 1.00 68.25 126 GLY A C 1
ATOM 962 O O . GLY A 1 126 ? -0.338 -0.064 0.014 1.00 68.25 126 GLY A O 1
ATOM 963 N N . LEU A 1 127 ? -0.053 -2.289 0.330 1.00 71.81 127 LEU A N 1
ATOM 964 C CA . LEU A 1 127 ? -1.457 -2.645 0.633 1.00 71.81 127 LEU A CA 1
ATOM 965 C C . LEU A 1 127 ? -2.474 -2.159 -0.418 1.00 71.81 127 LEU A C 1
ATOM 967 O O . LEU A 1 127 ? -3.679 -2.112 -0.181 1.00 71.81 127 LEU A O 1
ATOM 971 N N . ASN A 1 128 ? -1.984 -1.748 -1.583 1.00 74.50 128 ASN A N 1
ATOM 972 C CA . ASN A 1 128 ? -2.745 -1.108 -2.634 1.00 74.50 128 ASN A CA 1
ATOM 973 C C . ASN A 1 128 ? -2.181 -1.586 -3.977 1.00 74.50 128 ASN A C 1
ATOM 975 O O . ASN A 1 128 ? -1.160 -1.058 -4.436 1.00 74.50 128 ASN A O 1
ATOM 979 N N . PRO A 1 129 ? -2.847 -2.549 -4.633 1.00 72.75 129 PRO A N 1
ATOM 980 C CA . PRO A 1 129 ? -2.390 -3.096 -5.906 1.00 72.75 129 PRO A CA 1
ATOM 981 C C . PRO A 1 129 ? -2.220 -2.020 -6.988 1.00 72.75 129 PRO A C 1
ATOM 983 O O . PRO A 1 129 ? -1.318 -2.118 -7.823 1.00 72.75 129 PRO A O 1
ATOM 986 N N . ALA A 1 130 ? -3.027 -0.949 -6.948 1.00 77.00 130 ALA A N 1
ATOM 987 C CA . ALA A 1 130 ? -2.983 0.134 -7.931 1.00 77.00 130 ALA A CA 1
ATOM 988 C C . ALA A 1 130 ? -1.649 0.899 -7.910 1.00 77.00 130 ALA A C 1
ATOM 990 O O . ALA A 1 130 ? -1.184 1.353 -8.957 1.00 77.00 130 ALA A O 1
ATOM 991 N N . ARG A 1 131 ? -0.993 0.979 -6.743 1.00 78.31 131 ARG A N 1
ATOM 992 C CA . ARG A 1 131 ? 0.330 1.600 -6.588 1.00 78.31 131 ARG A CA 1
ATOM 993 C C . ARG A 1 131 ? 1.387 0.896 -7.438 1.00 78.31 131 ARG A C 1
ATOM 995 O O . ARG A 1 131 ? 2.213 1.556 -8.060 1.00 78.31 131 ARG A O 1
ATOM 1002 N N . CYS A 1 132 ? 1.336 -0.433 -7.481 1.00 76.06 132 CYS A N 1
ATOM 1003 C CA . CYS A 1 132 ? 2.270 -1.247 -8.252 1.00 76.06 132 CYS A CA 1
ATOM 1004 C C . CYS A 1 132 ? 1.809 -1.473 -9.701 1.00 76.06 132 CYS A C 1
ATOM 1006 O O . CYS A 1 132 ? 2.632 -1.797 -10.555 1.00 76.06 132 CYS A O 1
ATOM 1008 N N . LEU A 1 133 ? 0.516 -1.293 -9.997 1.00 80.44 133 LEU A N 1
ATOM 1009 C CA . LEU A 1 133 ? -0.062 -1.513 -11.325 1.00 80.44 133 LEU A CA 1
ATOM 1010 C C . LEU A 1 133 ? 0.432 -0.490 -12.357 1.00 80.44 133 LEU A C 1
ATOM 1012 O O . LEU A 1 133 ? 0.815 -0.874 -13.458 1.00 80.44 133 LEU A O 1
ATOM 1016 N N . GLY A 1 134 ? 0.460 0.800 -12.006 1.00 79.00 134 GLY A N 1
ATOM 1017 C CA . GLY A 1 134 ? 0.914 1.864 -12.915 1.00 79.00 134 GLY A CA 1
ATOM 1018 C C . GLY A 1 134 ? 2.340 1.633 -13.441 1.00 79.00 134 GLY A C 1
ATOM 1019 O O . GLY A 1 134 ? 2.534 1.546 -14.656 1.00 79.00 134 GLY A O 1
ATOM 1020 N N . PRO A 1 135 ? 3.335 1.446 -12.555 1.00 74.44 135 PRO A N 1
ATOM 1021 C CA . PRO A 1 135 ? 4.700 1.120 -12.959 1.00 74.44 135 PRO A CA 1
ATOM 1022 C C . PRO A 1 135 ? 4.820 -0.201 -13.724 1.00 74.44 135 PRO A C 1
ATOM 1024 O O . PRO A 1 135 ? 5.608 -0.290 -14.668 1.00 74.44 135 PRO A O 1
ATOM 1027 N N . ALA A 1 136 ? 4.035 -1.219 -13.351 1.00 77.00 136 ALA A N 1
ATOM 1028 C CA . ALA A 1 136 ? 4.045 -2.512 -14.029 1.00 77.00 136 ALA A CA 1
ATOM 1029 C C . ALA A 1 136 ? 3.528 -2.418 -15.475 1.00 77.00 136 ALA A C 1
ATOM 1031 O O . ALA A 1 136 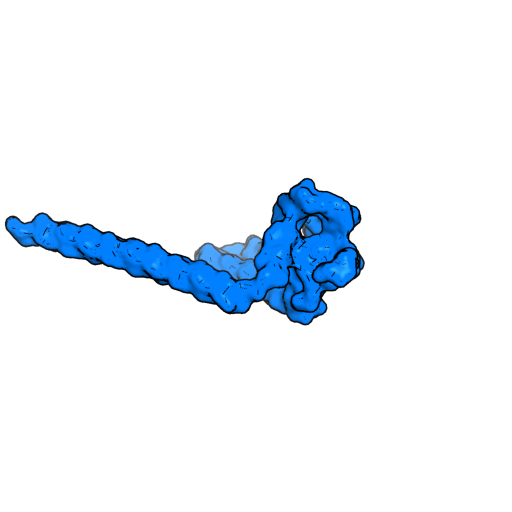? 4.090 -3.066 -16.356 1.00 77.00 136 ALA A O 1
ATOM 1032 N N . LEU A 1 137 ? 2.51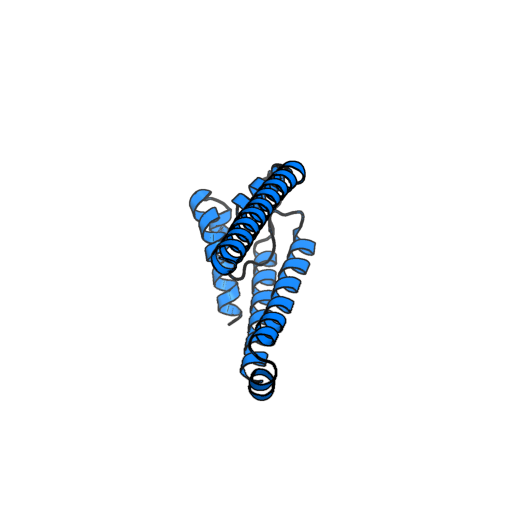9 -1.578 -15.737 1.00 78.81 137 LEU A N 1
ATOM 1033 C CA . LEU A 1 137 ? 1.986 -1.334 -17.081 1.00 78.81 137 LEU A CA 1
ATOM 1034 C C . LEU A 1 137 ? 2.943 -0.518 -17.958 1.00 78.81 137 LEU A C 1
ATOM 1036 O O . LEU A 1 137 ? 3.104 -0.829 -19.133 1.00 78.81 137 LEU A O 1
ATOM 1040 N N . VAL A 1 138 ? 3.584 0.514 -17.400 1.00 76.56 138 VAL A N 1
ATOM 1041 C CA . VAL A 1 138 ? 4.479 1.403 -18.163 1.00 76.56 138 VAL A CA 1
ATOM 1042 C C . VAL A 1 138 ? 5.808 0.722 -18.494 1.00 76.56 138 VAL A C 1
ATOM 1044 O O . VAL A 1 138 ? 6.341 0.913 -19.585 1.00 76.56 138 VAL A O 1
ATOM 1047 N N . ARG A 1 139 ? 6.370 -0.053 -17.558 1.00 71.06 139 ARG A N 1
ATOM 1048 C CA . ARG A 1 139 ? 7.716 -0.633 -17.702 1.00 71.06 139 ARG A CA 1
ATOM 1049 C C . ARG A 1 139 ? 7.710 -2.077 -18.206 1.00 71.06 139 ARG A C 1
ATOM 1051 O O . ARG A 1 139 ? 8.689 -2.495 -18.818 1.00 71.06 139 ARG A O 1
ATOM 1058 N N . GLY A 1 140 ? 6.622 -2.818 -17.980 1.00 65.75 140 GLY A N 1
ATOM 1059 C CA . GLY A 1 140 ? 6.487 -4.219 -18.384 1.00 65.75 140 GLY A CA 1
ATOM 1060 C C . GLY A 1 140 ? 7.556 -5.148 -17.783 1.00 65.75 140 GLY A C 1
ATOM 1061 O O . GLY A 1 140 ? 8.319 -4.781 -16.889 1.00 65.75 140 GLY A O 1
ATOM 1062 N N . GLY A 1 141 ? 7.615 -6.393 -18.265 1.00 72.50 141 GLY A N 1
ATOM 1063 C CA . GLY A 1 141 ? 8.708 -7.324 -17.949 1.00 72.50 141 GLY A CA 1
ATOM 1064 C C . GLY A 1 141 ? 8.618 -8.007 -16.575 1.00 72.50 141 GLY A C 1
ATOM 1065 O O . GLY A 1 141 ? 7.594 -8.608 -16.237 1.00 72.50 141 GLY A O 1
ATOM 1066 N N . SER A 1 142 ? 9.713 -7.982 -15.802 1.00 64.88 142 SER A N 1
ATOM 1067 C CA . SER A 1 142 ? 9.831 -8.696 -14.515 1.00 64.88 142 SER A CA 1
ATOM 1068 C C . SER A 1 142 ? 8.900 -8.149 -13.428 1.00 64.88 142 SER A C 1
ATOM 1070 O O . SER A 1 142 ? 8.404 -8.926 -12.613 1.00 64.88 142 SER A O 1
ATOM 1072 N N . LEU A 1 143 ? 8.564 -6.851 -13.472 1.00 69.50 143 LEU A N 1
ATOM 1073 C CA . LEU A 1 143 ? 7.566 -6.245 -12.578 1.00 69.50 143 LEU A CA 1
ATOM 1074 C C . LEU A 1 143 ? 6.174 -6.863 -12.758 1.00 69.50 143 LEU A C 1
ATOM 1076 O O . LEU A 1 143 ? 5.461 -7.071 -11.780 1.00 69.50 143 LEU A O 1
ATOM 1080 N N . TRP A 1 144 ? 5.792 -7.169 -14.000 1.00 72.62 144 TRP A N 1
ATOM 1081 C CA . TRP A 1 144 ? 4.487 -7.756 -14.306 1.00 72.62 144 TRP A CA 1
ATOM 1082 C C . TRP A 1 144 ? 4.388 -9.209 -13.824 1.00 72.62 144 TRP A C 1
ATOM 1084 O O . TRP A 1 144 ? 3.366 -9.614 -13.278 1.00 72.62 144 TRP A O 1
ATOM 1094 N N . HIS A 1 145 ? 5.473 -9.981 -13.945 1.00 74.12 145 HIS A N 1
ATOM 1095 C CA . HIS A 1 145 ? 5.502 -11.393 -13.542 1.00 74.12 145 HIS A CA 1
ATOM 1096 C C . HIS A 1 145 ? 5.306 -11.609 -12.039 1.00 74.12 145 HIS A C 1
ATOM 1098 O O . HIS A 1 145 ? 4.759 -12.631 -11.638 1.00 74.12 145 HIS A O 1
ATOM 1104 N N . GLY A 1 146 ? 5.738 -10.665 -11.204 1.00 75.25 146 GLY A N 1
ATOM 1105 C CA . GLY A 1 146 ? 5.517 -10.717 -9.759 1.00 75.25 146 GLY A CA 1
ATOM 1106 C C . GLY A 1 146 ? 4.262 -9.974 -9.290 1.00 75.25 146 GLY A C 1
ATOM 1107 O O . GLY A 1 146 ? 3.928 -10.032 -8.111 1.00 75.25 146 GLY A O 1
ATOM 1108 N N . HIS A 1 147 ? 3.546 -9.282 -10.183 1.00 80.81 147 HIS A N 1
ATOM 1109 C CA . HIS A 1 147 ? 2.461 -8.377 -9.799 1.00 80.81 147 HIS A CA 1
ATOM 1110 C C . HIS A 1 147 ? 1.292 -9.086 -9.095 1.00 80.81 147 HIS A C 1
ATOM 1112 O O . HIS A 1 147 ? 0.626 -8.487 -8.252 1.00 80.81 147 HIS A O 1
ATOM 1118 N N . TRP A 1 148 ? 1.074 -10.372 -9.387 1.00 82.50 148 TRP A N 1
ATOM 1119 C CA . TRP A 1 148 ? 0.040 -11.193 -8.749 1.00 82.50 148 TRP A CA 1
ATOM 1120 C C . TRP A 1 148 ? 0.156 -11.221 -7.218 1.00 82.50 148 TRP A C 1
ATOM 1122 O O . TRP A 1 148 ? -0.865 -11.314 -6.539 1.00 82.50 148 TRP A O 1
ATOM 1132 N N . VAL A 1 149 ? 1.370 -11.083 -6.672 1.00 82.44 149 VAL A N 1
ATOM 1133 C CA . VAL A 1 149 ? 1.628 -11.080 -5.225 1.00 82.44 149 VAL A CA 1
ATOM 1134 C C . VAL A 1 149 ? 0.842 -9.968 -4.531 1.00 82.44 149 VAL A C 1
ATOM 1136 O O . VAL A 1 149 ? 0.228 -10.211 -3.495 1.00 82.44 149 VAL A O 1
ATOM 1139 N N . PHE A 1 150 ? 0.771 -8.782 -5.142 1.00 81.44 150 PHE A N 1
ATOM 1140 C CA . PHE A 1 150 ? 0.060 -7.629 -4.584 1.00 81.44 150 PHE A CA 1
ATOM 1141 C C . PHE A 1 150 ? -1.462 -7.785 -4.597 1.00 81.44 150 PHE A C 1
ATOM 1143 O O . PHE A 1 150 ? -2.143 -7.038 -3.907 1.00 81.44 150 PHE A O 1
ATOM 1150 N N . TRP A 1 151 ? -2.005 -8.732 -5.363 1.00 82.38 151 TRP A N 1
ATOM 1151 C CA . TRP A 1 151 ? -3.436 -9.043 -5.370 1.00 82.38 151 TRP A CA 1
ATOM 1152 C C . TRP A 1 151 ? -3.755 -10.206 -4.442 1.00 82.38 151 TRP A C 1
ATOM 1154 O O . TRP A 1 151 ? -4.675 -10.125 -3.635 1.00 82.38 151 TRP A O 1
ATOM 1164 N N . VAL A 1 152 ? -2.980 -11.286 -4.539 1.00 84.88 152 VAL A N 1
ATOM 1165 C CA . VAL A 1 152 ? -3.238 -12.515 -3.789 1.00 84.88 152 VAL A CA 1
ATOM 1166 C C . VAL A 1 152 ? -2.946 -12.325 -2.301 1.00 84.88 152 VAL A C 1
ATOM 1168 O O . VAL A 1 152 ? -3.725 -12.802 -1.482 1.00 84.88 152 VAL A O 1
ATOM 1171 N N . ALA A 1 153 ? -1.884 -11.601 -1.930 1.00 84.94 153 ALA A N 1
ATOM 1172 C CA . ALA A 1 153 ? -1.540 -11.413 -0.520 1.00 84.94 153 ALA A CA 1
ATOM 1173 C C . ALA A 1 153 ? -2.624 -10.646 0.269 1.00 84.94 153 ALA A C 1
ATOM 1175 O O . ALA A 1 153 ? -3.050 -11.170 1.299 1.00 84.94 153 ALA A O 1
ATOM 1176 N N . PRO A 1 154 ? -3.156 -9.492 -0.197 1.00 79.50 154 PRO A N 1
ATOM 1177 C CA . PRO A 1 154 ? -4.259 -8.824 0.498 1.00 79.50 154 PRO A CA 1
ATOM 1178 C C . PRO A 1 154 ? -5.553 -9.641 0.518 1.00 79.50 154 PRO A C 1
ATOM 1180 O O . PRO A 1 154 ? -6.240 -9.646 1.531 1.00 79.50 154 PRO A O 1
ATOM 1183 N N . ILE A 1 155 ? -5.877 -10.357 -0.567 1.00 83.62 155 ILE A N 1
ATOM 1184 C CA . ILE A 1 155 ? -7.085 -11.199 -0.624 1.00 83.62 155 ILE A CA 1
ATOM 1185 C C . ILE A 1 155 ? -7.020 -12.330 0.407 1.00 83.62 155 ILE A C 1
ATOM 1187 O O . ILE A 1 155 ? -8.035 -12.640 1.017 1.00 83.62 155 ILE A O 1
ATOM 1191 N N . LEU A 1 156 ? -5.847 -12.935 0.611 1.00 83.62 156 LEU A N 1
ATOM 1192 C CA . LEU A 1 156 ? -5.657 -13.988 1.613 1.00 83.62 156 LEU A CA 1
ATOM 1193 C C . LEU A 1 156 ? -5.619 -13.461 3.051 1.00 83.62 156 LEU A C 1
ATOM 1195 O O . LEU A 1 156 ? -5.816 -14.239 3.979 1.00 83.62 156 LEU A O 1
ATOM 1199 N N . ALA A 1 157 ? -5.301 -12.181 3.239 1.00 83.00 157 ALA A N 1
ATOM 1200 C CA . ALA A 1 157 ? -5.261 -11.554 4.554 1.00 83.00 157 ALA A CA 1
ATOM 1201 C C . ALA A 1 157 ? -6.649 -11.113 5.063 1.00 83.00 157 ALA A C 1
ATOM 1203 O O . ALA A 1 157 ? -6.791 -10.907 6.270 1.00 83.00 157 ALA A O 1
ATOM 1204 N N . CYS A 1 158 ? -7.624 -10.949 4.158 1.00 75.06 158 CYS A N 1
ATOM 1205 C CA . CYS A 1 158 ? -9.043 -10.706 4.454 1.00 75.06 158 CYS A CA 1
ATOM 1206 C C . CYS A 1 158 ? -9.723 -11.919 5.093 1.00 75.06 158 CYS A C 1
ATOM 1208 O O . CYS A 1 158 ? -10.507 -11.689 6.042 1.00 75.06 158 CYS A O 1
#

Secondary structure (DSSP, 8-state):
--HHHHHHHHHHHHHHHHHHHHHHHHHHHHHHHHHS-HHHHHHHHTTTB-BS--SSS--B-HHHHHHHHHHHHHHHHHHHHHHHH-HHHHHHHHHHHHHHHHHHHHHHHHHHHHHHHTTTTB-S--S-HHHHHHHHHHH-THHHHTTTHHHHHHHHH-

Organism: NCBI:txid2094558

Nearest PDB structures (foldseek):
  5j7y-assembly1_BC  TM=3.131E-01  e=6.723E+00  Ovis aries
  6grj-assembly1_I  TM=2.612E-01  e=6.723E+00  Aeromonas hydrophila

Radius of gyration: 21.84 Å; Cα contacts (8 Å, |Δi|>4): 150; chains: 1; bounding box: 39×69×42 Å

Mean predicted aligned error: 12.28 Å

Solvent-accessible surface area (backbone atoms only — not comparable to full-atom values): 8419 Å² total; per-residue (Å²): 126,66,66,69,54,52,52,54,51,53,52,51,50,50,55,52,51,56,50,48,54,52,49,51,53,52,52,51,52,53,51,44,63,74,72,50,53,74,71,52,56,51,31,59,67,42,46,16,52,40,28,62,42,77,90,84,40,51,31,38,54,64,66,59,52,28,52,50,34,23,54,42,35,30,50,46,47,53,50,50,51,53,55,66,70,37,55,74,56,49,72,76,62,40,70,71,51,56,55,51,61,55,44,50,53,51,53,49,38,28,51,53,37,27,66,78,30,59,83,19,41,29,72,27,62,69,95,41,49,67,58,42,44,58,33,23,69,75,68,40,68,54,35,45,75,48,46,60,42,55,53,52,21,46,63,72,38,107

pLDDT: mean 74.67, std 9.24, range [52.0, 89.75]

Sequence (158 aa):
MGECRNKAVHYRLGEVLVRWENALARLWVLLIHTLLSHDLEQKFLLGGCTLNGNGVTHGISPGDAFLLEFVSAFLLLFVGITVAFDKKRSKEVGLPWVCFMLSAPMGLGVFISTTITGPAGYSGVGLNPARCLGPALVRGGSLWHGHWVFWVAPILAC